Protein AF-0000000081529355 (afdb_homodimer)

Nearest PDB structures (foldseek):
  5zd4-assembly1_D  TM=7.631E-01  e=1.103E-07  Escherichia coli O157:H7
  7ake-assembly1_A  TM=4.232E-01  e=4.765E+00  Homo sapiens
  4dcz-assembly3_B  TM=3.984E-01  e=6.258E+00  Mycoplasmoides genitalium G37
  5zd4-assembly1_D  TM=7.591E-01  e=1.103E-07  Escherichia coli O157:H7
  7ake-assembly1_A  TM=4.239E-01  e=3.166E+00  Homo sapiens

Radius of gyration: 19.92 Å; Cα contacts (8 Å, |Δi|>4): 140; chains: 2; bounding box: 45×62×58 Å

Foldseek 3Di:
DVPPDDDDPVRVVVVVVVVVVVVVVVLVVVVCCCVPVVDPADSDHDPVSVVCVVCVVVQWDADPVGDIDHPPDVPPPPVPPD/DVPPDDDDPVRVVVVVVVVVVVVVVVLVVVVCCCVPVVDPADSDHDPVSVVCVVCVVVQWDADPVGDIDHDPPVPPPPVPPD

InterPro domains:
  IPR008540 BES1/BZR1 plant transcription factor, N-terminal [PF05687] (3-74)
  IPR033264 BZR family [PTHR31506] (2-73)

Sequence (164 aa):
MSGTRQPTWKERENNKRRERKRRAIAAKIYAGLRMYGNYKLPKHCDNNEVLKALCREAGWIVEEDGTTYRKVTADSPEFSLNMSGTRQPTWKERENNKRRERKRRAIAAKIYAGLRMYGNYKLPKHCDNNEVLKALCREAGWIVEEDGTTYRKVTADSPEFSLN

Solvent-accessible surface area (backbone atoms only — not comparable to full-atom values): 9676 Å² total; per-residue (Å²): 123,85,71,73,76,75,75,47,71,67,55,49,53,50,49,49,52,52,51,52,51,53,50,51,26,48,50,32,34,51,48,20,38,34,74,72,65,68,45,90,61,61,94,83,56,58,67,62,60,53,50,48,52,38,36,45,68,46,54,36,44,67,47,98,69,15,54,31,46,68,69,76,60,77,79,52,75,74,76,56,80,122,122,85,71,72,76,76,75,48,69,68,54,48,54,50,50,50,51,52,51,52,50,54,50,50,26,49,51,32,33,50,50,21,40,34,73,71,66,66,45,90,65,60,94,84,54,58,66,62,58,52,50,47,53,38,36,44,66,49,54,36,43,66,48,96,69,15,54,30,46,67,67,75,62,77,80,52,74,75,75,57,76,125

Structure (mmCIF, N/CA/C/O backbone):
data_AF-0000000081529355-model_v1
#
loop_
_entity.id
_entity.type
_entity.pdbx_description
1 polymer 'Protein BZR1 homolog'
#
loop_
_atom_site.group_PDB
_atom_site.id
_atom_site.type_symbol
_atom_site.label_atom_id
_atom_site.label_alt_id
_atom_site.label_comp_id
_atom_site.label_asym_id
_atom_site.label_entity_id
_atom_site.label_seq_id
_atom_site.pdbx_PDB_ins_code
_atom_site.Cartn_x
_atom_site.Cartn_y
_atom_site.Cartn_z
_atom_site.occupancy
_atom_site.B_iso_or_equiv
_atom_site.auth_seq_id
_atom_site.auth_comp_id
_atom_site.auth_asym_id
_atom_site.auth_atom_id
_atom_site.pdbx_PDB_model_num
ATOM 1 N N . MET A 1 1 ? -6.18 -12.445 -29.266 1 41.53 1 MET A N 1
ATOM 2 C CA . MET A 1 1 ? -5.598 -13.445 -28.375 1 41.53 1 MET A CA 1
ATOM 3 C C . MET A 1 1 ? -4.242 -12.984 -27.859 1 41.53 1 MET A C 1
ATOM 5 O O . MET A 1 1 ? -3.223 -13.156 -28.531 1 41.53 1 MET A O 1
ATOM 9 N N . SER A 1 2 ? -3.967 -11.719 -27.625 1 48.72 2 SER A N 1
ATOM 10 C CA . SER A 1 2 ? -2.578 -11.312 -27.422 1 48.72 2 SER A CA 1
ATOM 11 C C . SER A 1 2 ? -1.839 -12.297 -26.516 1 48.72 2 SER A C 1
ATOM 13 O O . SER A 1 2 ? -2.244 -12.531 -25.391 1 48.72 2 SER A O 1
ATOM 15 N N . GLY A 1 3 ? -1.522 -13.383 -27.047 1 51.56 3 GLY A N 1
ATOM 16 C CA . GLY A 1 3 ? -0.839 -14.562 -26.547 1 51.56 3 GLY A CA 1
ATOM 17 C C . GLY A 1 3 ? 0.221 -14.234 -25.516 1 51.56 3 GLY A C 1
ATOM 18 O O . GLY A 1 3 ? 1.312 -13.781 -25.859 1 51.56 3 GLY A O 1
ATOM 19 N N . THR A 1 4 ? -0.177 -13.82 -24.406 1 67.69 4 THR A N 1
ATOM 20 C CA . THR A 1 4 ? 0.776 -13.242 -23.469 1 67.69 4 THR A CA 1
ATOM 21 C C . THR A 1 4 ? 1.924 -14.203 -23.188 1 67.69 4 THR A C 1
ATOM 23 O O . THR A 1 4 ? 1.694 -15.375 -22.859 1 67.69 4 THR A O 1
ATOM 26 N N . ARG A 1 5 ? 3.104 -14.047 -23.875 1 87.06 5 ARG A N 1
ATOM 27 C CA . ARG A 1 5 ? 4.34 -14.781 -23.641 1 87.06 5 ARG A CA 1
ATOM 28 C C . ARG A 1 5 ? 4.5 -15.125 -22.172 1 87.06 5 ARG A C 1
ATOM 30 O O . ARG A 1 5 ? 4.188 -14.312 -21.297 1 87.06 5 ARG A O 1
ATOM 37 N N . GLN A 1 6 ? 4.68 -16.469 -22.062 1 90.56 6 GLN A N 1
ATOM 38 C CA . GLN A 1 6 ? 4.949 -16.906 -20.703 1 90.56 6 GLN A CA 1
ATOM 39 C C . GLN A 1 6 ? 6.316 -16.438 -20.219 1 90.56 6 GLN A C 1
ATOM 41 O O . GLN A 1 6 ? 7.281 -16.438 -21 1 90.56 6 GLN A O 1
ATOM 46 N N . PRO A 1 7 ? 6.375 -15.953 -19 1 89.5 7 PRO A N 1
ATOM 47 C CA . PRO A 1 7 ? 7.68 -15.547 -18.469 1 89.5 7 PRO A CA 1
ATOM 48 C C . PRO A 1 7 ? 8.688 -16.688 -18.422 1 89.5 7 PRO A C 1
ATOM 50 O O . PRO A 1 7 ? 8.297 -17.844 -18.25 1 89.5 7 PRO A O 1
ATOM 53 N N . THR A 1 8 ? 9.797 -16.391 -18.719 1 96 8 THR A N 1
ATOM 54 C CA . THR A 1 8 ? 10.875 -17.359 -18.531 1 96 8 THR A CA 1
ATOM 55 C C . THR A 1 8 ? 11.133 -17.609 -17.047 1 96 8 THR A C 1
ATOM 57 O O . THR A 1 8 ? 10.609 -16.891 -16.203 1 96 8 THR A O 1
ATOM 60 N N . TRP A 1 9 ? 11.844 -18.734 -16.844 1 95.62 9 TRP A N 1
ATOM 61 C CA . TRP A 1 9 ? 12.227 -19.047 -15.469 1 95.62 9 TRP A CA 1
ATOM 62 C C . TRP A 1 9 ? 12.961 -17.875 -14.828 1 95.62 9 TRP A C 1
ATOM 64 O O . TRP A 1 9 ? 12.672 -17.484 -13.695 1 95.62 9 TRP A O 1
ATOM 74 N N . LYS A 1 10 ? 13.906 -17.312 -15.617 1 97.5 10 LYS A N 1
ATOM 75 C CA . LYS A 1 10 ? 14.68 -16.172 -15.141 1 97.5 10 LYS A CA 1
ATOM 76 C C . LYS A 1 10 ? 13.766 -15 -14.781 1 97.5 10 LYS A C 1
ATOM 78 O O . LYS A 1 10 ? 13.961 -14.359 -13.75 1 97.5 10 LYS A O 1
ATOM 83 N N . GLU A 1 11 ? 12.828 -14.641 -15.57 1 96.31 11 GLU A N 1
ATOM 84 C CA . GLU A 1 11 ? 11.875 -13.57 -15.312 1 96.31 11 GLU A CA 1
ATOM 85 C C . GLU A 1 11 ? 11.055 -13.844 -14.055 1 96.31 11 GLU A C 1
ATOM 87 O O . GLU A 1 11 ? 10.781 -12.938 -13.273 1 96.31 11 GLU A O 1
ATOM 92 N N . ARG A 1 12 ? 10.781 -15.094 -13.859 1 96.81 12 ARG A N 1
ATOM 93 C CA . ARG A 1 12 ? 10.008 -15.469 -12.68 1 96.81 12 ARG A CA 1
ATOM 94 C C . ARG A 1 12 ? 10.812 -15.273 -11.398 1 96.81 12 ARG A C 1
ATOM 96 O O . ARG A 1 12 ? 10.281 -14.797 -10.398 1 96.81 12 ARG A O 1
ATOM 103 N N . GLU A 1 13 ? 11.961 -15.75 -11.492 1 96.81 13 GLU A N 1
ATOM 104 C CA . GLU A 1 13 ? 12.836 -15.578 -10.336 1 96.81 13 GLU A CA 1
ATOM 105 C C . GLU A 1 13 ? 13.062 -14.102 -10.031 1 96.81 13 GLU A C 1
ATOM 107 O O . GLU A 1 13 ? 13.078 -13.703 -8.867 1 96.81 13 GLU A O 1
ATOM 112 N N . ASN A 1 14 ? 13.305 -13.312 -11.031 1 97.38 14 ASN A N 1
ATOM 113 C CA . ASN A 1 14 ? 13.477 -11.875 -10.867 1 97.38 14 ASN A CA 1
ATOM 114 C C . ASN A 1 14 ? 12.227 -11.234 -10.25 1 97.38 14 ASN A C 1
ATOM 116 O O . ASN A 1 14 ? 12.336 -10.367 -9.383 1 97.38 14 ASN A O 1
ATOM 120 N N . ASN A 1 15 ? 11.148 -11.641 -10.766 1 95.31 15 ASN A N 1
ATOM 121 C CA . ASN A 1 15 ? 9.891 -11.141 -10.219 1 95.31 15 ASN A CA 1
ATOM 122 C C . ASN A 1 15 ? 9.758 -11.453 -8.727 1 95.31 15 ASN A C 1
ATOM 124 O O . ASN A 1 15 ? 9.328 -10.609 -7.945 1 95.31 15 ASN A O 1
ATOM 128 N N . LYS A 1 16 ? 10.156 -12.617 -8.367 1 97 16 LYS A N 1
ATOM 129 C CA . LYS A 1 16 ? 10.094 -13.016 -6.961 1 97 16 LYS A CA 1
ATOM 130 C C . LYS A 1 16 ? 11 -12.133 -6.102 1 97 16 LYS A C 1
ATOM 132 O O . LYS A 1 16 ? 10.602 -11.703 -5.016 1 97 16 LYS A O 1
ATOM 137 N N . ARG A 1 17 ? 12.125 -11.922 -6.598 1 97.44 17 ARG A N 1
ATOM 138 C CA . ARG A 1 17 ? 13.094 -11.109 -5.863 1 97.44 17 ARG A CA 1
ATOM 139 C C . ARG A 1 17 ? 12.586 -9.68 -5.691 1 97.44 17 ARG A C 1
ATOM 141 O O . ARG A 1 17 ? 12.703 -9.109 -4.605 1 97.44 17 ARG A O 1
ATOM 148 N N . ARG A 1 18 ? 12.07 -9.094 -6.727 1 96.06 18 ARG A N 1
ATOM 149 C CA . ARG A 1 18 ? 11.531 -7.738 -6.676 1 96.06 18 ARG A CA 1
ATOM 150 C C . ARG A 1 18 ? 10.391 -7.637 -5.668 1 96.06 18 ARG A C 1
ATOM 152 O O . ARG A 1 18 ? 10.344 -6.703 -4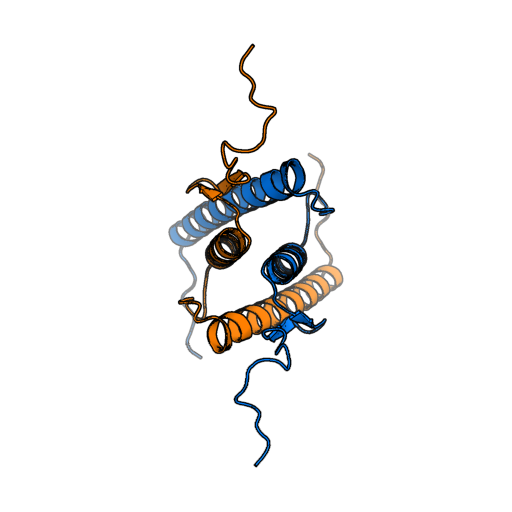.867 1 96.06 18 ARG A O 1
ATOM 159 N N . GLU A 1 19 ? 9.531 -8.633 -5.742 1 95 19 GLU A N 1
ATOM 160 C CA . GLU A 1 19 ? 8.383 -8.641 -4.844 1 9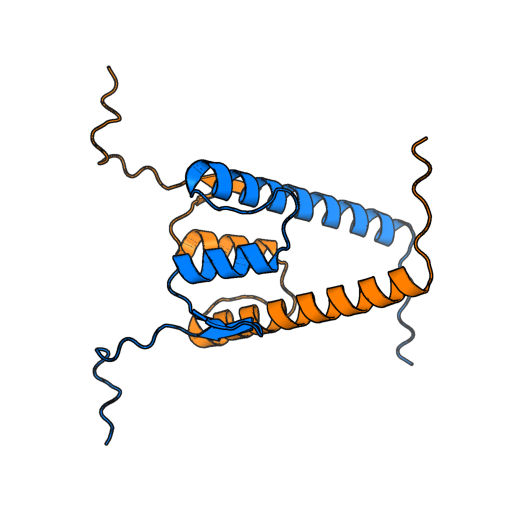5 19 GLU A CA 1
ATOM 161 C C . GLU A 1 19 ? 8.82 -8.766 -3.389 1 95 19 GLU A C 1
ATOM 163 O O . GLU A 1 19 ? 8.25 -8.117 -2.506 1 95 19 GLU A O 1
ATOM 168 N N . ARG A 1 20 ? 9.773 -9.656 -3.125 1 96.56 20 ARG A N 1
ATOM 169 C CA . ARG A 1 20 ? 10.297 -9.797 -1.768 1 96.56 20 ARG A CA 1
ATOM 170 C C . ARG A 1 20 ? 10.875 -8.477 -1.261 1 96.56 20 ARG A C 1
ATOM 172 O O . ARG A 1 20 ? 10.672 -8.109 -0.102 1 96.56 20 ARG A O 1
ATOM 179 N N . LYS A 1 21 ? 11.641 -7.797 -2.17 1 96.19 21 LYS A N 1
ATOM 180 C CA . LYS A 1 21 ? 12.203 -6.5 -1.801 1 96.19 21 LYS A CA 1
ATOM 181 C C . LYS A 1 21 ? 11.094 -5.492 -1.5 1 96.19 21 LYS A C 1
ATOM 183 O O . LYS A 1 21 ? 11.172 -4.758 -0.514 1 96.19 21 LYS A O 1
ATOM 188 N N . ARG A 1 22 ? 10.117 -5.414 -2.305 1 95.69 22 ARG A N 1
ATOM 189 C CA . ARG A 1 22 ? 9 -4.492 -2.104 1 95.69 22 ARG A CA 1
ATOM 190 C C . ARG A 1 22 ? 8.312 -4.742 -0.768 1 95.69 22 ARG A C 1
ATOM 192 O O . ARG A 1 22 ? 8 -3.803 -0.035 1 95.69 22 ARG A O 1
ATOM 199 N N . ARG A 1 23 ? 8.125 -6.039 -0.476 1 94.62 23 ARG A N 1
ATOM 200 C CA . ARG A 1 23 ? 7.473 -6.402 0.776 1 94.62 23 ARG A CA 1
ATOM 201 C C . ARG A 1 23 ? 8.32 -6 1.976 1 94.62 23 ARG A C 1
ATOM 203 O O . ARG A 1 23 ? 7.793 -5.586 3.01 1 94.62 23 ARG A O 1
ATOM 210 N N . ALA A 1 24 ? 9.578 -6.168 1.84 1 95.06 24 ALA A N 1
ATOM 211 C CA . ALA A 1 24 ? 10.477 -5.797 2.928 1 95.06 24 ALA A CA 1
ATOM 212 C C . ALA A 1 24 ? 10.406 -4.297 3.213 1 95.06 24 ALA A C 1
ATOM 214 O O . ALA A 1 24 ? 10.398 -3.879 4.371 1 95.06 24 ALA A O 1
ATOM 215 N N . ILE A 1 25 ? 10.391 -3.508 2.215 1 95.62 25 ILE A N 1
ATOM 216 C CA . ILE A 1 25 ? 10.289 -2.059 2.357 1 95.62 25 ILE A CA 1
ATOM 217 C C . ILE A 1 25 ? 8.961 -1.698 3.02 1 95.62 25 ILE A C 1
ATOM 219 O O . ILE A 1 25 ? 8.93 -0.911 3.969 1 95.62 25 ILE A O 1
ATOM 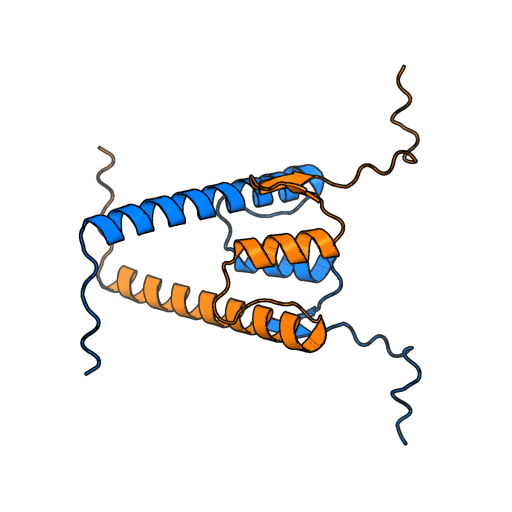223 N N . ALA A 1 26 ? 7.906 -2.256 2.578 1 94.62 26 ALA A N 1
ATOM 224 C CA . ALA A 1 26 ? 6.594 -2 3.164 1 94.62 26 ALA A CA 1
ATOM 225 C C . ALA A 1 26 ? 6.57 -2.377 4.645 1 94.62 26 ALA A C 1
ATOM 227 O O . ALA A 1 26 ? 6.016 -1.644 5.469 1 94.62 26 ALA A O 1
ATOM 228 N N . ALA A 1 27 ? 7.125 -3.5 4.898 1 94 27 ALA A N 1
ATOM 229 C CA . ALA A 1 27 ? 7.141 -3.967 6.281 1 94 27 ALA A CA 1
ATOM 230 C C . ALA A 1 27 ? 7.848 -2.967 7.191 1 94 27 ALA A C 1
ATOM 232 O O . ALA A 1 27 ? 7.41 -2.719 8.312 1 94 27 ALA A O 1
ATOM 233 N N . LYS A 1 28 ? 8.883 -2.432 6.754 1 94.19 28 LYS A N 1
ATOM 234 C CA . LYS A 1 28 ? 9.617 -1.45 7.543 1 94.19 28 LYS A CA 1
ATOM 235 C C . LYS A 1 28 ? 8.82 -0.157 7.699 1 94.19 28 LYS A C 1
ATOM 237 O O . LYS A 1 28 ? 8.836 0.462 8.766 1 9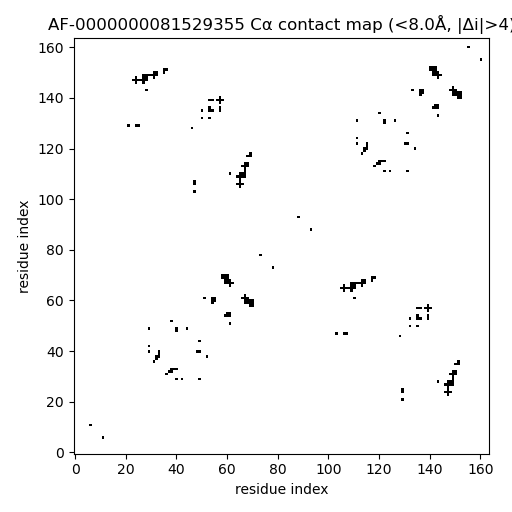4.19 28 LYS A O 1
ATOM 242 N N . ILE A 1 29 ? 8.195 0.277 6.648 1 94.94 29 ILE A N 1
ATOM 243 C CA . ILE A 1 29 ? 7.324 1.44 6.746 1 94.94 29 ILE A CA 1
ATOM 244 C C . ILE A 1 29 ? 6.254 1.196 7.809 1 94.94 29 ILE A C 1
ATOM 246 O O . ILE A 1 29 ? 6.047 2.027 8.695 1 94.94 29 ILE A O 1
ATOM 250 N N . TYR A 1 30 ? 5.668 0.037 7.766 1 93.75 30 TYR A N 1
ATOM 251 C CA . TYR A 1 30 ? 4.602 -0.297 8.703 1 93.75 30 TYR A CA 1
ATOM 252 C C . TYR A 1 30 ? 5.121 -0.321 10.133 1 93.75 30 TYR A C 1
ATOM 254 O O . TYR A 1 30 ? 4.453 0.154 11.055 1 93.75 30 TYR A O 1
ATOM 262 N N . ALA A 1 31 ? 6.238 -0.87 10.25 1 92.44 31 ALA A N 1
ATOM 263 C CA . ALA A 1 31 ? 6.84 -0.952 11.578 1 92.44 31 ALA A CA 1
ATOM 264 C C . ALA A 1 31 ? 7.102 0.439 12.148 1 92.44 31 ALA A C 1
ATOM 266 O O . ALA A 1 31 ? 6.828 0.695 13.328 1 92.44 31 ALA A O 1
ATOM 267 N N . GLY A 1 32 ? 7.625 1.33 11.352 1 92.88 32 GLY A N 1
ATOM 268 C CA . GLY A 1 32 ? 7.863 2.695 11.789 1 92.88 32 GLY A CA 1
ATOM 269 C C . GLY A 1 32 ? 6.59 3.432 12.164 1 92.88 32 GLY A C 1
ATOM 270 O O . GLY A 1 32 ? 6.547 4.133 13.18 1 92.88 32 GLY A O 1
ATOM 271 N N . LEU A 1 33 ? 5.59 3.266 11.328 1 92.75 33 LEU A N 1
ATOM 272 C CA . LEU A 1 33 ? 4.305 3.9 11.594 1 92.75 33 LEU A CA 1
ATOM 273 C C . LEU A 1 33 ? 3.715 3.404 12.906 1 92.75 33 LEU A C 1
ATOM 275 O O . LEU A 1 33 ? 3.148 4.188 13.672 1 92.75 33 LEU A O 1
ATOM 279 N N . ARG A 1 34 ? 3.832 2.137 13.117 1 91.06 34 ARG A N 1
ATOM 280 C CA . ARG A 1 34 ? 3.328 1.561 14.359 1 91.06 34 ARG A CA 1
ATOM 281 C C . ARG A 1 34 ? 4.121 2.07 15.555 1 91.06 34 ARG A C 1
ATOM 283 O O . ARG A 1 34 ? 3.539 2.43 16.578 1 91.06 34 ARG A O 1
ATOM 290 N N . MET A 1 35 ? 5.344 2.064 15.453 1 89.69 35 MET A N 1
ATOM 291 C CA . MET A 1 35 ? 6.238 2.367 16.562 1 89.69 35 MET A CA 1
ATOM 292 C C . MET A 1 35 ? 6.168 3.844 16.938 1 89.69 35 MET A C 1
ATOM 294 O O . MET A 1 35 ? 6.125 4.191 18.125 1 89.69 35 MET A O 1
ATOM 298 N N . TYR A 1 36 ? 6.078 4.707 15.938 1 89.25 36 TYR A N 1
ATOM 299 C CA . TYR A 1 36 ? 6.25 6.129 16.203 1 89.25 36 TYR A CA 1
ATOM 300 C C . TYR A 1 36 ? 4.941 6.883 16 1 89.25 36 TYR A C 1
ATOM 302 O O . TYR A 1 36 ? 4.812 8.039 16.422 1 89.25 36 TYR A O 1
ATOM 310 N N . GLY A 1 37 ? 3.898 6.324 15.344 1 84.31 37 GLY A N 1
ATOM 311 C CA . GLY A 1 37 ? 2.682 7.047 15.016 1 84.31 37 GLY A CA 1
ATOM 312 C C . GLY A 1 37 ? 1.449 6.484 15.695 1 84.31 37 GLY A C 1
ATOM 313 O O . GLY A 1 37 ? 0.342 6.992 15.508 1 84.31 37 GLY A O 1
ATOM 314 N N . ASN A 1 38 ? 1.648 5.352 16.422 1 81.06 38 ASN A N 1
ATOM 315 C CA . ASN A 1 38 ? 0.542 4.699 17.109 1 81.06 38 ASN A CA 1
ATOM 316 C C . ASN A 1 38 ? -0.49 4.156 16.125 1 81.06 38 ASN A C 1
ATOM 318 O O . ASN A 1 38 ? -1.695 4.293 16.344 1 81.06 38 ASN A O 1
ATOM 322 N N . TYR A 1 39 ? 0.0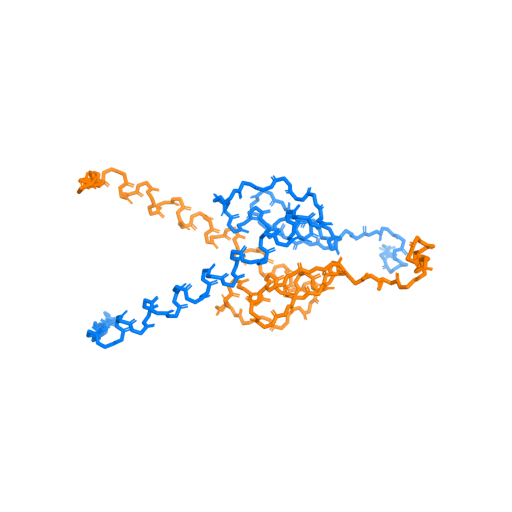11 3.795 15.023 1 84.5 39 TYR A N 1
ATOM 323 C CA . TYR A 1 39 ? -0.867 3.107 14.086 1 84.5 39 TYR A CA 1
ATOM 324 C C . TYR A 1 39 ? -1.322 1.766 14.641 1 84.5 39 TYR A C 1
ATOM 326 O O . TYR A 1 39 ? -0.496 0.92 14.992 1 84.5 39 TYR A O 1
ATOM 334 N N . LYS A 1 40 ? -2.598 1.631 14.805 1 84.5 40 LYS A N 1
ATOM 335 C CA . LYS A 1 40 ? -3.141 0.357 15.266 1 84.5 40 LYS A CA 1
ATOM 336 C C . LYS A 1 40 ? -3.326 -0.616 14.102 1 84.5 40 LYS A C 1
ATOM 338 O O . LYS A 1 40 ? -4.457 -0.952 13.742 1 84.5 40 LYS A O 1
ATOM 343 N N . LEU A 1 41 ? -2.27 -0.951 13.477 1 83.44 41 LEU A N 1
ATOM 344 C CA . LEU A 1 41 ? -2.264 -1.851 12.328 1 83.44 41 LEU A CA 1
ATOM 345 C C . LEU A 1 41 ? -1.672 -3.205 12.703 1 83.44 41 LEU A C 1
ATOM 347 O O . LEU A 1 41 ? -0.64 -3.271 13.375 1 83.44 41 LEU A O 1
ATOM 351 N N . PRO A 1 42 ? -2.449 -4.141 12.336 1 79.5 42 PRO A N 1
ATOM 352 C CA . PRO A 1 42 ? -1.841 -5.445 12.602 1 79.5 42 PRO A CA 1
ATOM 353 C C . PRO A 1 42 ? -0.564 -5.68 11.797 1 79.5 42 PRO A C 1
ATOM 355 O O . PRO A 1 42 ? -0.313 -4.977 10.82 1 79.5 42 PRO A O 1
ATOM 358 N N . LYS A 1 43 ? 0.274 -6.664 12.219 1 77.06 43 LYS A N 1
ATOM 359 C CA . LYS A 1 43 ? 1.536 -6.984 11.562 1 77.06 43 LYS A CA 1
ATOM 360 C C . LYS A 1 43 ? 1.311 -7.367 10.102 1 77.06 43 LYS A C 1
ATOM 362 O O . LYS A 1 43 ? 2.09 -6.98 9.227 1 77.06 43 LYS A O 1
ATOM 367 N N . HIS A 1 44 ? 0.241 -8.078 10.008 1 78.56 44 HIS A N 1
ATOM 368 C CA . HIS A 1 44 ? -0.101 -8.477 8.648 1 78.56 44 HIS A CA 1
ATOM 369 C C . HIS A 1 44 ? -1.314 -7.703 8.141 1 78.56 44 HIS A C 1
ATOM 371 O O . HIS A 1 44 ? -2.391 -8.281 7.965 1 78.56 44 HIS A O 1
ATOM 377 N N . CYS A 1 45 ? -1.083 -6.551 7.945 1 79.94 45 CYS A N 1
ATOM 378 C CA . CYS A 1 45 ? -2.199 -5.695 7.551 1 79.94 45 CYS A CA 1
ATOM 379 C C . CYS A 1 45 ? -2.307 -5.602 6.035 1 79.94 45 CYS A C 1
ATOM 381 O O . CYS A 1 45 ? -1.334 -5.855 5.32 1 79.94 45 CYS A O 1
ATOM 383 N N . ASP A 1 46 ? -3.555 -5.344 5.637 1 86.06 46 ASP A N 1
ATOM 384 C CA . ASP A 1 46 ? -3.822 -5.008 4.242 1 86.06 46 ASP A CA 1
ATOM 385 C C . ASP A 1 46 ? -3.281 -3.621 3.896 1 86.06 46 ASP A C 1
ATOM 387 O O . ASP A 1 46 ? -3.422 -2.682 4.68 1 86.06 46 ASP A O 1
ATOM 391 N N . ASN A 1 47 ? -2.584 -3.592 2.828 1 90.5 47 ASN A N 1
ATOM 392 C CA . ASN A 1 47 ? -2.006 -2.332 2.369 1 90.5 47 ASN A CA 1
ATOM 393 C C . ASN A 1 47 ? -3.037 -1.206 2.381 1 90.5 47 ASN A C 1
ATOM 395 O O . ASN A 1 47 ? -2.707 -0.061 2.693 1 90.5 47 ASN A O 1
ATOM 399 N N . ASN A 1 48 ? -4.262 -1.554 1.999 1 92.44 48 ASN A N 1
ATOM 400 C CA . ASN A 1 48 ? -5.301 -0.535 1.907 1 92.44 48 ASN A CA 1
ATOM 401 C C . ASN A 1 48 ? -5.594 0.092 3.268 1 92.44 48 ASN A C 1
ATOM 403 O O . ASN A 1 48 ? -5.941 1.271 3.352 1 92.44 48 ASN A O 1
ATOM 407 N N . GLU A 1 49 ? -5.512 -0.698 4.273 1 92.06 49 GLU A N 1
ATOM 408 C CA . GLU A 1 49 ? -5.707 -0.157 5.617 1 92.06 49 GLU A CA 1
ATOM 409 C C . GLU A 1 49 ? -4.648 0.893 5.949 1 92.06 49 GLU A C 1
ATOM 411 O O . GLU A 1 49 ? -4.961 1.929 6.539 1 92.06 49 GLU A O 1
ATOM 416 N N . VAL A 1 50 ? -3.486 0.694 5.594 1 93.19 50 VAL A N 1
ATOM 417 C CA . VAL A 1 50 ? -2.387 1.619 5.84 1 93.19 50 VAL A CA 1
ATOM 418 C C . VAL A 1 50 ? -2.551 2.863 4.969 1 93.19 50 VAL A C 1
ATOM 420 O O . VAL A 1 50 ? -2.383 3.988 5.445 1 93.19 50 VAL A O 1
ATOM 423 N N . LEU A 1 51 ? -2.904 2.607 3.754 1 94.19 51 LEU A N 1
ATOM 424 C CA . LEU A 1 51 ? -3.148 3.719 2.84 1 94.19 51 LEU A CA 1
ATOM 425 C C . LEU A 1 51 ? -4.246 4.633 3.379 1 94.19 51 LEU A C 1
ATOM 427 O O . LEU A 1 51 ? -4.094 5.855 3.379 1 94.19 51 LEU A O 1
ATOM 431 N N . LYS A 1 52 ? -5.277 4.047 3.83 1 93.81 52 LYS A N 1
ATOM 432 C CA . LYS A 1 52 ? -6.391 4.82 4.371 1 93.81 52 LYS A CA 1
ATOM 433 C C . LYS A 1 52 ? -5.965 5.609 5.605 1 93.81 52 LYS A C 1
ATOM 435 O O . LYS A 1 52 ? -6.32 6.781 5.75 1 93.81 52 LYS A O 1
ATOM 440 N N . ALA A 1 53 ? -5.25 5.023 6.457 1 93.31 53 ALA A N 1
ATOM 441 C CA . ALA A 1 53 ? -4.789 5.688 7.672 1 93.31 53 ALA A CA 1
ATOM 442 C C . ALA A 1 53 ? -3.859 6.852 7.344 1 93.31 53 ALA A C 1
ATOM 444 O O . ALA A 1 53 ? -3.982 7.934 7.922 1 93.31 53 ALA A O 1
ATOM 445 N N . LEU A 1 54 ? -2.975 6.602 6.461 1 93.69 54 LEU A N 1
ATOM 446 C CA . LEU A 1 54 ? -2.035 7.645 6.062 1 93.69 54 LEU A CA 1
ATOM 447 C C . LEU A 1 54 ? -2.76 8.789 5.355 1 93.69 54 LEU A C 1
ATOM 449 O O . LEU A 1 54 ? -2.434 9.961 5.566 1 93.69 54 LEU A O 1
ATOM 453 N N . CYS A 1 55 ? -3.682 8.414 4.469 1 94.19 55 CYS A N 1
ATOM 454 C CA . CYS A 1 55 ? -4.488 9.438 3.818 1 94.19 55 CYS A CA 1
ATOM 455 C C . CYS A 1 55 ? -5.184 10.32 4.848 1 94.19 55 CYS A C 1
ATOM 457 O O . CYS A 1 55 ? -5.133 11.547 4.75 1 94.19 55 CYS A O 1
ATOM 459 N N . ARG A 1 56 ? -5.77 9.766 5.797 1 92.62 56 ARG A N 1
ATOM 460 C CA . ARG A 1 56 ? -6.469 10.523 6.832 1 92.62 56 ARG A CA 1
ATOM 461 C C . ARG A 1 56 ? -5.516 11.461 7.562 1 92.62 56 ARG A C 1
ATOM 463 O O . ARG A 1 56 ? -5.836 12.625 7.789 1 92.62 56 ARG A O 1
ATOM 470 N N . GLU A 1 57 ? -4.426 10.922 7.895 1 91.94 57 GLU A N 1
ATOM 471 C CA . GLU A 1 57 ? -3.443 11.742 8.594 1 91.94 57 GLU A CA 1
ATOM 472 C C . GLU A 1 57 ? -2.979 12.906 7.723 1 91.94 57 GLU A C 1
ATOM 474 O O . GLU A 1 57 ? -2.676 13.992 8.227 1 91.94 57 GLU A O 1
ATOM 479 N N . ALA A 1 58 ? -2.926 12.656 6.488 1 92.69 58 ALA A N 1
ATOM 480 C CA . ALA A 1 58 ? -2.447 13.68 5.562 1 92.69 58 ALA A CA 1
ATOM 481 C C . ALA A 1 58 ? -3.566 14.656 5.191 1 92.69 58 ALA A C 1
ATOM 483 O O . ALA A 1 58 ? -3.361 15.57 4.398 1 92.69 58 ALA A O 1
ATOM 484 N N . GLY A 1 59 ? -4.77 14.422 5.672 1 92.19 59 GLY A N 1
ATOM 485 C CA . GLY A 1 59 ? -5.859 15.367 5.473 1 92.19 59 GLY A CA 1
ATOM 486 C C . GLY A 1 59 ? -6.781 14.984 4.332 1 92.19 59 GLY A C 1
ATOM 487 O O . GLY A 1 59 ? -7.547 15.812 3.84 1 92.19 59 GLY A O 1
ATOM 488 N N . TRP A 1 60 ? -6.68 13.727 3.898 1 95 60 TRP A N 1
ATOM 489 C CA . TRP A 1 60 ? -7.562 13.211 2.861 1 95 60 TRP A CA 1
ATOM 490 C C . TRP A 1 60 ? -8.773 12.516 3.473 1 95 60 TRP A C 1
ATOM 492 O O . TRP A 1 60 ? -8.727 12.055 4.617 1 95 60 TRP A O 1
ATOM 502 N N . ILE A 1 61 ? -9.883 12.484 2.691 1 95.12 61 ILE A N 1
ATOM 503 C CA . ILE A 1 61 ? -11.016 11.625 3.006 1 95.12 61 ILE A CA 1
ATOM 504 C C . ILE A 1 61 ? -11.016 10.414 2.078 1 95.12 61 ILE A C 1
ATOM 506 O O . ILE A 1 61 ? -10.883 10.555 0.86 1 95.12 61 ILE A O 1
ATOM 510 N N . VAL A 1 62 ? -11.039 9.281 2.662 1 96.06 62 VAL A N 1
ATOM 511 C CA . VAL A 1 62 ? -11.141 8.047 1.887 1 96.06 62 VAL A CA 1
ATOM 512 C C . VAL A 1 62 ? -12.422 7.309 2.254 1 96.06 62 VAL A C 1
ATOM 514 O O . VAL A 1 62 ? -12.594 6.875 3.396 1 96.06 62 VAL A O 1
ATOM 517 N N . GLU A 1 63 ? -13.266 7.191 1.258 1 96.38 63 GLU A N 1
ATOM 518 C CA . GLU A 1 63 ? -14.5 6.449 1.469 1 96.38 63 GLU A CA 1
ATOM 519 C C . GLU A 1 63 ? -14.25 4.945 1.504 1 96.38 63 GLU A C 1
ATOM 521 O O . GLU A 1 63 ? -13.156 4.488 1.158 1 96.38 63 GLU A O 1
ATOM 526 N N . GLU A 1 64 ? -15.281 4.129 1.834 1 94.56 64 GLU A N 1
ATOM 527 C CA . GLU A 1 64 ? -15.141 2.68 1.962 1 94.56 64 GLU A CA 1
ATOM 528 C C . GLU A 1 64 ? -14.766 2.041 0.628 1 94.56 64 GLU A C 1
ATOM 530 O O . GLU A 1 64 ? -14.031 1.05 0.593 1 94.56 64 GLU A O 1
ATOM 535 N N . ASP A 1 65 ? -15.172 2.713 -0.428 1 95.44 65 ASP A N 1
ATOM 536 C CA . ASP A 1 65 ? -14.938 2.115 -1.739 1 95.44 65 ASP A CA 1
ATOM 537 C C . ASP A 1 65 ? -13.617 2.6 -2.332 1 95.44 65 ASP A C 1
ATOM 539 O O . ASP A 1 65 ? -13.258 2.229 -3.453 1 95.44 65 ASP A O 1
ATOM 543 N N . GLY A 1 66 ? -12.938 3.465 -1.582 1 96.56 66 GLY A N 1
ATOM 544 C CA . GLY A 1 66 ? -11.641 3.92 -2.043 1 96.56 66 GLY A CA 1
ATOM 545 C C . GLY A 1 66 ? -11.672 5.316 -2.639 1 96.56 66 GLY A C 1
ATOM 546 O O . GLY A 1 66 ? -10.625 5.906 -2.908 1 96.56 66 GLY A O 1
ATOM 547 N N . THR A 1 67 ? -12.922 5.844 -2.951 1 96.5 67 THR A N 1
ATOM 548 C CA . THR A 1 67 ? -13.008 7.215 -3.441 1 96.5 67 THR A CA 1
ATOM 549 C C . THR A 1 67 ? -12.266 8.172 -2.506 1 96.5 67 THR A C 1
ATOM 551 O O . THR A 1 67 ? -12.484 8.148 -1.293 1 96.5 67 THR A O 1
ATOM 554 N N . THR A 1 68 ? -11.391 8.914 -3.021 1 95.62 68 THR A N 1
ATOM 555 C CA . THR A 1 68 ? -10.484 9.742 -2.232 1 95.62 68 THR A CA 1
ATOM 556 C C . THR A 1 68 ? -10.516 11.188 -2.709 1 95.62 68 THR A C 1
ATOM 558 O O . THR A 1 68 ? -10.43 11.453 -3.91 1 95.62 68 THR A O 1
ATOM 561 N N . TYR A 1 69 ? -10.805 12.133 -1.777 1 94.19 69 TYR A N 1
ATOM 562 C CA . TYR A 1 69 ? -10.828 13.555 -2.1 1 94.19 69 TYR A CA 1
ATOM 563 C C . TYR A 1 69 ? -10.422 14.391 -0.895 1 94.19 69 TYR A C 1
ATOM 565 O O . TYR A 1 69 ? -10.258 13.867 0.21 1 94.19 69 TYR A O 1
ATOM 573 N N . ARG A 1 70 ? -10.055 15.734 -1.16 1 89.75 70 ARG A N 1
ATOM 574 C CA . ARG A 1 70 ? -9.648 16.641 -0.085 1 89.75 70 ARG A CA 1
ATOM 575 C C . ARG A 1 70 ? -10.867 17.172 0.662 1 89.75 70 ARG A C 1
ATOM 577 O O . ARG A 1 70 ? -11.914 17.422 0.061 1 89.75 70 ARG A O 1
ATOM 584 N N . LYS A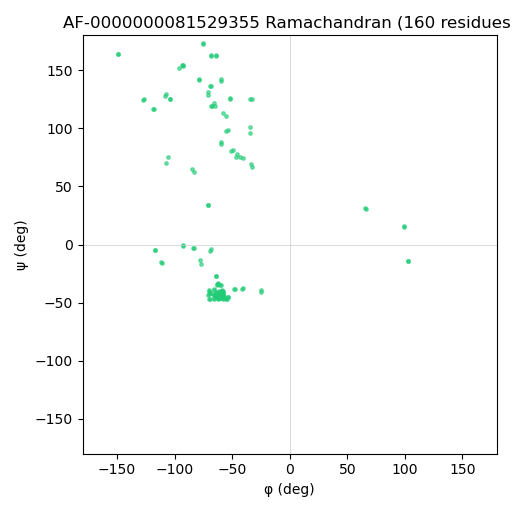 1 71 ? -10.734 17.297 1.937 1 73 71 LYS A N 1
ATOM 585 C CA . LYS A 1 71 ? -11.797 17.938 2.705 1 73 71 LYS A CA 1
ATOM 586 C C . LYS A 1 71 ? -12.039 19.375 2.227 1 73 71 LYS A C 1
ATOM 588 O O . LYS A 1 71 ? -11.109 20.172 2.162 1 73 71 LYS A O 1
ATOM 593 N N . VAL A 1 72 ? -12.82 19.703 1.254 1 61.94 72 VAL A N 1
ATOM 594 C CA . VAL A 1 72 ? -13.164 21.078 0.882 1 61.94 72 VAL A CA 1
ATOM 595 C C . VAL A 1 72 ? -13.508 21.875 2.133 1 61.94 72 VAL A C 1
ATOM 597 O O . VAL A 1 72 ? -14.391 21.484 2.902 1 61.94 72 VAL A O 1
ATOM 600 N N . THR A 1 73 ? -12.648 22.297 2.859 1 54.03 73 THR A N 1
ATOM 601 C CA . THR A 1 73 ? -13.07 23.266 3.857 1 54.03 73 THR A CA 1
ATOM 602 C C . THR A 1 73 ? -13.727 24.469 3.189 1 54.03 73 THR A C 1
ATOM 604 O O . THR A 1 73 ? -13.312 24.891 2.105 1 54.03 73 THR A O 1
ATOM 607 N N . ALA A 1 74 ? -15.078 24.734 3.363 1 50.31 74 ALA A N 1
ATOM 608 C CA . ALA A 1 74 ? -15.836 25.938 2.988 1 50.31 74 ALA A CA 1
ATOM 609 C C . ALA A 1 74 ? -14.93 27.156 2.91 1 50.31 74 ALA A C 1
ATOM 611 O O . ALA A 1 74 ? -15.281 28.156 2.281 1 50.31 74 ALA A O 1
ATOM 612 N N . ASP A 1 75 ? -14.047 27.312 3.768 1 46.34 75 ASP A N 1
ATOM 613 C CA . ASP A 1 75 ? -13.5 28.672 3.74 1 46.34 75 ASP A CA 1
ATOM 614 C C . ASP A 1 75 ? -12.711 28.906 2.459 1 46.34 75 ASP A C 1
ATOM 616 O O . ASP A 1 75 ? -11.945 29.875 2.371 1 46.34 75 ASP A O 1
ATOM 620 N N . SER A 1 76 ? -12.57 27.938 1.665 1 46.09 76 SER A N 1
ATOM 621 C CA . SER A 1 76 ? -11.922 28.5 0.482 1 46.09 76 SER A CA 1
ATOM 622 C C . SER A 1 76 ? -12.859 29.438 -0.273 1 46.09 76 SER A C 1
ATOM 624 O O . SER A 1 76 ? -14.039 29.125 -0.457 1 46.09 76 SER A O 1
ATOM 626 N N . PRO A 1 77 ? -12.539 30.766 -0.449 1 44.47 77 PRO A N 1
ATOM 627 C CA . PRO A 1 77 ? -13.383 31.812 -1.036 1 44.47 77 PRO A CA 1
ATOM 628 C C . PRO A 1 77 ? -14.148 31.328 -2.268 1 44.47 77 PRO A C 1
ATOM 630 O O . PRO A 1 77 ? -15.188 31.875 -2.615 1 44.47 77 PRO A O 1
ATOM 633 N N . GLU A 1 78 ? -13.547 30.5 -3.115 1 41.5 78 GLU A N 1
ATOM 634 C CA . GLU A 1 78 ? -14.086 30.594 -4.469 1 41.5 78 GLU A CA 1
ATOM 635 C C . GLU A 1 78 ? -15.422 29.859 -4.582 1 41.5 78 GLU A C 1
ATOM 637 O O . GLU A 1 78 ? -15.977 29.75 -5.676 1 41.5 78 GLU A O 1
ATOM 642 N N . PHE A 1 79 ? -15.812 28.984 -3.67 1 38.97 79 PHE A N 1
ATOM 643 C CA . PHE A 1 79 ? -17.125 28.484 -4.051 1 38.97 79 PHE A CA 1
ATOM 644 C C . PHE A 1 79 ? -18.188 29.547 -3.871 1 38.97 79 PHE A C 1
ATOM 646 O O . PHE A 1 79 ? -18.781 29.688 -2.791 1 38.97 79 PHE A O 1
ATOM 653 N N . SER A 1 80 ? -17.828 30.781 -4.09 1 35.91 80 SER A N 1
ATOM 654 C CA . SER A 1 80 ? -18.938 31.703 -4.316 1 35.91 80 SER A CA 1
ATOM 655 C C . SER A 1 80 ? -19.906 31.141 -5.344 1 35.91 80 SER A C 1
ATOM 657 O O . SER A 1 80 ? -19.531 30.875 -6.488 1 35.91 80 SER A O 1
ATOM 659 N N . LEU A 1 81 ? -20.812 30.25 -4.934 1 32.78 81 LEU A N 1
ATOM 660 C CA . LEU A 1 81 ? -22 30.109 -5.773 1 32.78 81 LEU A CA 1
ATOM 661 C C . LEU A 1 81 ? -22.391 31.453 -6.375 1 32.78 81 LEU A C 1
ATOM 663 O O . LEU A 1 81 ? -22.594 32.438 -5.652 1 32.78 81 LEU A O 1
ATOM 667 N N . ASN A 1 82 ? -21.922 31.656 -7.605 1 28.23 82 ASN A N 1
ATOM 668 C CA . ASN A 1 82 ? -22.75 32.594 -8.336 1 28.23 82 ASN A CA 1
ATOM 669 C C . ASN A 1 82 ? -24.203 32.125 -8.414 1 28.23 82 ASN A C 1
ATOM 671 O O . ASN A 1 82 ? -24.469 30.953 -8.609 1 28.23 82 ASN A O 1
ATOM 675 N N . MET B 1 1 ? 8.109 -29.812 8.812 1 41.44 1 MET B N 1
ATOM 676 C CA . MET B 1 1 ? 7.539 -29.766 7.473 1 41.44 1 MET B CA 1
ATOM 677 C C . MET B 1 1 ? 6.137 -29.156 7.5 1 41.44 1 MET B C 1
ATOM 679 O O . MET B 1 1 ? 5.168 -29.859 7.797 1 41.44 1 MET B O 1
ATOM 683 N N . SER B 1 2 ? 5.797 -28.203 8.32 1 48.31 2 SER B N 1
ATOM 684 C CA . SER B 1 2 ? 4.391 -27.859 8.5 1 48.31 2 SER B CA 1
ATOM 685 C C . SER B 1 2 ? 3.646 -27.875 7.164 1 48.31 2 SER B C 1
ATOM 687 O O . SER B 1 2 ? 4.016 -27.141 6.238 1 48.31 2 SER B O 1
ATOM 689 N N . GLY B 1 3 ? 3.393 -29 6.691 1 51.62 3 GLY B N 1
ATOM 690 C CA . GLY B 1 3 ? 2.719 -29.422 5.473 1 51.62 3 GLY B CA 1
ATOM 691 C C . GLY B 1 3 ? 1.618 -28.484 5.035 1 51.62 3 GLY B C 1
ATOM 692 O O . GLY B 1 3 ? 0.509 -28.516 5.57 1 51.62 3 GLY B O 1
ATOM 693 N N . THR B 1 4 ? 1.966 -27.344 4.66 1 67.5 4 THR B N 1
ATOM 694 C CA . THR B 1 4 ? 0.958 -26.297 4.473 1 67.5 4 THR B CA 1
ATOM 695 C C . THR B 1 4 ? -0.142 -26.781 3.529 1 67.5 4 THR B C 1
ATOM 697 O O . THR B 1 4 ? 0.141 -27.266 2.434 1 67.5 4 THR B O 1
ATOM 700 N N . ARG B 1 5 ? -1.316 -27.266 4.07 1 87.06 5 ARG B N 1
ATOM 701 C CA . ARG B 1 5 ? -2.52 -27.641 3.33 1 87.06 5 ARG B CA 1
ATOM 702 C C . ARG B 1 5 ? -2.715 -26.734 2.117 1 87.06 5 ARG B C 1
ATOM 704 O O . ARG B 1 5 ? -2.475 -25.531 2.189 1 87.06 5 ARG B O 1
ATOM 711 N N . GLN B 1 6 ? -2.818 -27.516 1.02 1 90.62 6 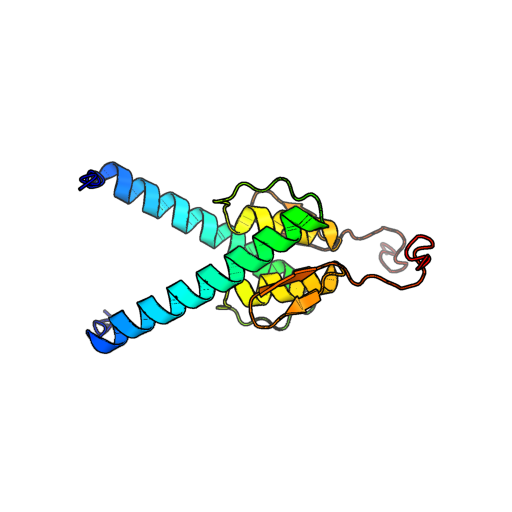GLN B N 1
ATOM 712 C CA . GLN B 1 6 ? -3.113 -26.766 -0.2 1 90.62 6 GLN B CA 1
ATOM 713 C C . GLN B 1 6 ? -4.523 -26.188 -0.16 1 90.62 6 GLN B C 1
ATOM 715 O O . GLN B 1 6 ? -5.457 -26.844 0.319 1 90.62 6 GLN B O 1
ATOM 720 N N . PRO B 1 7 ? -4.672 -24.922 -0.576 1 89.56 7 PRO B N 1
ATOM 721 C CA . PRO B 1 7 ? -6.02 -24.344 -0.62 1 89.56 7 PRO B CA 1
ATOM 722 C C . PRO B 1 7 ? -6.961 -25.109 -1.547 1 89.56 7 PRO B C 1
ATOM 724 O O . PRO B 1 7 ? -6.516 -25.703 -2.533 1 89.56 7 PRO B O 1
ATOM 727 N N . THR B 1 8 ? -8.07 -25.203 -1.16 1 95.94 8 THR B N 1
ATOM 728 C CA . THR B 1 8 ? -9.109 -25.75 -2.031 1 95.94 8 THR B CA 1
ATOM 729 C C . THR B 1 8 ? -9.406 -24.797 -3.184 1 95.94 8 THR B C 1
ATOM 731 O O . THR B 1 8 ? -8.961 -23.641 -3.174 1 95.94 8 THR B O 1
ATOM 734 N N . TRP B 1 9 ? -10.055 -25.391 -4.188 1 95.56 9 TRP B N 1
ATOM 735 C CA . TRP B 1 9 ? -10.469 -24.562 -5.316 1 95.56 9 TRP B CA 1
ATOM 736 C C . TRP B 1 9 ? -11.289 -23.375 -4.844 1 95.56 9 TRP B C 1
ATOM 738 O O . TRP B 1 9 ? -11.07 -22.25 -5.289 1 95.56 9 TRP B O 1
ATOM 748 N N . LYS B 1 10 ? -12.234 -23.688 -3.924 1 97.5 10 LYS B N 1
ATOM 749 C CA . LYS B 1 10 ? -13.086 -22.625 -3.367 1 97.5 10 LYS B CA 1
ATOM 750 C C . LYS B 1 10 ? -12.242 -21.547 -2.697 1 97.5 10 LYS B C 1
ATOM 752 O O . LYS B 1 10 ? -12.508 -20.359 -2.869 1 97.5 10 LYS B O 1
ATOM 757 N N . GLU B 1 11 ? -11.297 -21.859 -1.9 1 96.25 11 GLU B N 1
ATOM 758 C CA . GLU B 1 11 ? -10.406 -20.922 -1.231 1 96.25 11 GLU B CA 1
ATOM 759 C C . GLU B 1 11 ? -9.617 -20.078 -2.242 1 96.25 11 GLU B C 1
ATOM 761 O O . GLU B 1 11 ? -9.422 -18.891 -2.049 1 96.25 11 GLU B O 1
ATOM 766 N N . ARG B 1 12 ? -9.305 -20.719 -3.322 1 96.81 12 ARG B N 1
ATOM 767 C CA . ARG B 1 12 ? -8.547 -20.016 -4.355 1 96.81 12 ARG B CA 1
ATOM 768 C C . ARG B 1 12 ? -9.406 -18.953 -5.035 1 96.81 12 ARG B C 1
ATOM 770 O O . ARG B 1 12 ? -8.938 -17.844 -5.312 1 96.81 12 ARG B O 1
ATOM 777 N N . GLU B 1 13 ? -10.531 -19.406 -5.355 1 96.69 13 GLU B N 1
ATOM 778 C CA . GLU B 1 13 ? -11.453 -18.469 -5.98 1 96.69 13 GLU B CA 1
ATOM 779 C C . GLU B 1 13 ? -11.766 -17.297 -5.055 1 96.69 13 GLU B C 1
ATOM 781 O O . GLU B 1 13 ? -11.836 -16.156 -5.496 1 96.69 13 GLU B O 1
ATOM 786 N N . ASN B 1 14 ? -12.008 -17.562 -3.811 1 97.38 14 ASN B N 1
ATOM 787 C CA . ASN B 1 14 ? -12.25 -16.516 -2.82 1 97.38 14 ASN B CA 1
ATOM 788 C C . ASN B 1 14 ? -11.062 -15.57 -2.699 1 97.38 14 ASN B C 1
ATOM 790 O O . ASN B 1 14 ? -11.242 -14.359 -2.592 1 97.38 14 ASN B O 1
ATOM 794 N N . ASN B 1 15 ? -9.945 -16.156 -2.658 1 95.31 15 ASN B N 1
ATOM 795 C CA . ASN B 1 15 ? -8.734 -15.336 -2.607 1 95.31 15 ASN B CA 1
ATOM 796 C C . ASN B 1 15 ? -8.641 -14.398 -3.805 1 95.31 15 ASN B C 1
ATOM 798 O O . ASN B 1 15 ? -8.273 -13.227 -3.654 1 95.31 15 ASN B O 1
ATOM 802 N N . LYS B 1 16 ? -9 -14.875 -4.938 1 97.06 16 LYS B N 1
ATOM 803 C CA . LYS B 1 16 ? -8.969 -14.062 -6.148 1 97.06 16 LYS B CA 1
ATOM 804 C C . LYS B 1 16 ? -9.945 -12.891 -6.039 1 97.06 16 LYS B C 1
ATOM 806 O O . LYS B 1 16 ? -9.609 -11.758 -6.406 1 97.06 16 LYS B O 1
ATOM 811 N N . ARG B 1 17 ? -11.07 -13.203 -5.57 1 97.44 17 ARG B N 1
ATOM 812 C CA . ARG B 1 17 ? -12.102 -12.18 -5.43 1 97.44 17 ARG B CA 1
ATOM 813 C C . ARG B 1 17 ? -11.672 -11.102 -4.441 1 97.44 17 ARG B C 1
ATOM 815 O O . ARG B 1 17 ? -11.844 -9.906 -4.699 1 97.44 17 ARG B O 1
ATOM 822 N N . ARG B 1 18 ? -11.148 -11.477 -3.34 1 96.12 18 ARG B N 1
ATOM 823 C CA . ARG B 1 18 ? -10.68 -10.539 -2.324 1 96.12 18 ARG B CA 1
ATOM 824 C C . ARG B 1 18 ? -9.578 -9.641 -2.875 1 96.12 18 ARG B C 1
ATOM 826 O O . ARG B 1 18 ? -9.594 -8.43 -2.664 1 96.12 18 ARG B O 1
ATOM 833 N N . GLU B 1 19 ? -8.664 -10.289 -3.57 1 95 19 GLU B N 1
ATOM 834 C CA . GLU B 1 19 ? -7.543 -9.547 -4.137 1 95 19 GLU B CA 1
ATOM 835 C C . GLU B 1 19 ? -8.023 -8.531 -5.176 1 95 19 GLU B C 1
ATOM 837 O O . GLU B 1 19 ? -7.523 -7.41 -5.234 1 95 19 GLU B O 1
ATOM 842 N N . ARG B 1 20 ? -8.953 -8.938 -6.035 1 96.5 20 ARG B N 1
ATOM 843 C CA . ARG B 1 20 ? -9.508 -8.023 -7.023 1 96.5 20 ARG B CA 1
ATOM 844 C C . ARG B 1 20 ? -10.164 -6.824 -6.348 1 96.5 20 ARG B C 1
ATOM 846 O O . ARG B 1 20 ? -10.016 -5.691 -6.809 1 96.5 20 ARG B O 1
ATOM 853 N N . LYS B 1 21 ? -10.922 -7.137 -5.27 1 96.12 21 LYS B N 1
ATOM 854 C CA . LYS B 1 21 ? -11.555 -6.055 -4.52 1 96.12 21 LYS B CA 1
ATOM 855 C C . LYS B 1 21 ? -10.516 -5.113 -3.924 1 96.12 21 LYS B C 1
ATOM 857 O O . LYS B 1 21 ? -10.656 -3.891 -4 1 96.12 21 LYS B O 1
ATOM 862 N N . ARG B 1 22 ? -9.508 -5.617 -3.32 1 95.62 22 ARG B N 1
ATOM 863 C CA . ARG B 1 22 ? -8.453 -4.812 -2.721 1 95.62 22 ARG B CA 1
ATOM 864 C C . ARG B 1 22 ? -7.789 -3.91 -3.76 1 95.62 22 ARG B C 1
ATOM 866 O O . ARG B 1 22 ? -7.551 -2.729 -3.502 1 95.62 22 ARG B O 1
ATOM 873 N N . ARG B 1 23 ? -7.551 -4.512 -4.938 1 94.44 23 ARG B N 1
ATOM 874 C CA . ARG B 1 23 ? -6.914 -3.752 -6.008 1 94.44 23 ARG B CA 1
ATOM 875 C C . ARG B 1 23 ? -7.82 -2.627 -6.496 1 94.44 23 ARG B C 1
ATOM 877 O O . ARG B 1 23 ? -7.344 -1.544 -6.844 1 94.44 23 ARG B O 1
ATOM 884 N N . ALA B 1 24 ? -9.062 -2.91 -6.555 1 94.94 24 ALA B N 1
ATOM 885 C CA . ALA B 1 24 ? -10.016 -1.89 -6.992 1 94.94 24 ALA B CA 1
ATOM 886 C C . ALA B 1 24 ? -10.023 -0.707 -6.027 1 94.94 24 ALA B C 1
ATOM 888 O O . ALA B 1 24 ? -10.07 0.45 -6.453 1 94.94 24 ALA B O 1
ATOM 889 N N . ILE B 1 25 ? -10.039 -0.963 -4.785 1 95.56 25 ILE B N 1
ATOM 890 C CA . ILE B 1 25 ? -10.016 0.082 -3.768 1 95.56 25 ILE B CA 1
ATOM 891 C C . ILE B 1 25 ? -8.727 0.893 -3.887 1 95.56 25 ILE B C 1
ATOM 893 O O . ILE B 1 25 ? -8.766 2.125 -3.893 1 95.56 25 ILE B O 1
ATOM 897 N N . ALA B 1 26 ? -7.621 0.249 -4.016 1 94.69 26 ALA B N 1
ATOM 898 C CA . ALA B 1 26 ? -6.344 0.936 -4.168 1 94.69 26 ALA B CA 1
ATOM 899 C C . ALA B 1 26 ? -6.34 1.825 -5.406 1 94.69 26 ALA B C 1
ATOM 901 O O . ALA B 1 26 ? -5.855 2.959 -5.367 1 94.69 26 ALA B O 1
ATOM 902 N N . ALA B 1 27 ? -6.852 1.271 -6.445 1 93.94 27 ALA B N 1
ATOM 903 C CA . ALA B 1 27 ? -6.879 2.027 -7.695 1 93.94 27 ALA B CA 1
ATOM 904 C C . ALA B 1 27 ? -7.668 3.324 -7.531 1 93.94 27 ALA B C 1
ATOM 906 O O . ALA B 1 27 ? -7.277 4.367 -8.062 1 93.94 27 ALA B O 1
ATOM 907 N N . LYS B 1 28 ? -8.703 3.275 -6.859 1 94.19 28 LYS B N 1
ATOM 908 C CA . LYS B 1 28 ? -9.516 4.469 -6.637 1 94.19 28 LYS B CA 1
ATOM 909 C C . LYS B 1 28 ? -8.797 5.461 -5.73 1 94.19 28 LYS B C 1
ATOM 911 O O . LYS B 1 28 ? -8.875 6.672 -5.945 1 94.19 28 LYS B O 1
ATOM 916 N N . ILE B 1 29 ? -8.172 4.98 -4.707 1 94.94 29 ILE B N 1
ATOM 917 C CA . ILE B 1 29 ? -7.363 5.852 -3.857 1 94.94 29 ILE B CA 1
ATOM 918 C C . ILE B 1 29 ? -6.312 6.566 -4.703 1 94.94 29 ILE B C 1
ATOM 920 O O . ILE B 1 29 ? -6.18 7.789 -4.633 1 94.94 29 ILE B O 1
ATOM 924 N N . TYR B 1 30 ? -5.668 5.824 -5.551 1 93.75 30 TYR B N 1
ATOM 925 C CA . TYR B 1 30 ? -4.613 6.391 -6.387 1 93.75 30 TYR B CA 1
ATOM 926 C C . TYR B 1 30 ? -5.176 7.438 -7.34 1 93.75 30 TYR B C 1
ATOM 928 O O . TYR B 1 30 ? -4.559 8.484 -7.555 1 93.75 30 TYR B O 1
ATOM 936 N N . ALA B 1 31 ? -6.258 7.109 -7.859 1 92.44 31 ALA B N 1
ATOM 937 C CA . ALA B 1 31 ? -6.895 8.039 -8.789 1 92.44 31 ALA B CA 1
ATOM 938 C C . ALA B 1 31 ? -7.246 9.352 -8.102 1 92.44 31 ALA B C 1
ATOM 940 O O . ALA B 1 31 ? -7.027 10.43 -8.664 1 92.44 31 ALA B O 1
ATOM 941 N N . GLY B 1 32 ? -7.789 9.281 -6.926 1 92.88 32 GLY B N 1
ATOM 942 C CA . GLY B 1 32 ? -8.109 10.477 -6.172 1 92.88 32 GLY B CA 1
ATOM 943 C C . GLY B 1 32 ? -6.891 11.312 -5.82 1 92.88 32 GLY B C 1
ATOM 944 O O . GLY B 1 32 ? -6.918 12.539 -5.934 1 92.88 32 GLY B O 1
ATOM 945 N N . LEU B 1 33 ? -5.863 10.625 -5.383 1 92.81 33 LEU B N 1
ATOM 946 C CA . LEU B 1 33 ? -4.621 11.312 -5.035 1 92.81 33 LEU B CA 1
ATOM 947 C C . LEU B 1 33 ? -4.043 12.031 -6.25 1 92.81 33 LEU B C 1
ATOM 949 O O . LEU B 1 33 ? -3.537 13.148 -6.133 1 92.81 33 LEU B O 1
ATOM 953 N N . ARG B 1 34 ? -4.102 11.367 -7.363 1 91.06 34 ARG B N 1
ATOM 954 C CA . ARG B 1 34 ? -3.609 11.977 -8.594 1 91.06 34 ARG B CA 1
ATOM 955 C C . ARG B 1 34 ? -4.465 13.18 -8.984 1 91.06 34 ARG B C 1
ATOM 957 O O . ARG B 1 34 ? -3.934 14.227 -9.359 1 91.06 34 ARG B O 1
ATOM 964 N N . MET B 1 35 ? -5.68 13.023 -8.953 1 90 35 MET B N 1
ATOM 965 C CA . MET B 1 35 ? -6.625 14.016 -9.461 1 90 35 MET B CA 1
ATOM 966 C C . MET B 1 35 ? -6.645 15.25 -8.562 1 90 35 MET B C 1
ATOM 968 O O . MET B 1 35 ? -6.66 16.375 -9.062 1 90 35 MET B O 1
ATOM 972 N N . TYR B 1 36 ? -6.582 15.039 -7.266 1 89.5 36 TYR B N 1
ATOM 973 C CA . TYR B 1 36 ? -6.84 16.141 -6.344 1 89.5 36 TYR B CA 1
ATOM 974 C C . TYR B 1 36 ? -5.566 16.562 -5.621 1 89.5 36 TYR B C 1
ATOM 976 O O . TYR B 1 36 ? -5.512 17.625 -5.012 1 89.5 36 TYR B O 1
ATOM 984 N N . GLY B 1 37 ? -4.473 15.758 -5.605 1 85 37 GLY B N 1
ATOM 985 C CA . GLY B 1 37 ? -3.281 16.047 -4.82 1 85 37 GLY B CA 1
ATOM 986 C C . GLY B 1 37 ? -2.045 16.266 -5.668 1 85 37 GLY B C 1
ATOM 987 O O . GLY B 1 37 ? -0.962 16.531 -5.141 1 85 37 GLY B O 1
ATOM 988 N N . ASN B 1 38 ? -2.209 16.062 -6.988 1 81.44 38 ASN B N 1
ATOM 989 C CA . ASN B 1 38 ? -1.099 16.234 -7.922 1 81.44 38 ASN B CA 1
ATOM 990 C C . ASN B 1 38 ? -0.002 15.195 -7.684 1 81.44 38 ASN B C 1
ATOM 992 O O . ASN B 1 38 ? 1.186 15.523 -7.719 1 81.44 38 ASN B O 1
ATOM 996 N N . TYR B 1 39 ? -0.461 14.094 -7.238 1 85.06 39 TYR B N 1
ATOM 997 C CA . TYR B 1 39 ? 0.489 12.992 -7.141 1 85.06 39 TYR B CA 1
ATOM 998 C C . TYR B 1 39 ? 0.977 12.562 -8.516 1 85.06 39 TYR B C 1
ATOM 1000 O O . TYR B 1 39 ? 0.172 12.266 -9.406 1 85.06 39 TYR B O 1
ATOM 1008 N N . LYS B 1 40 ? 2.266 12.625 -8.688 1 84.44 40 LYS B N 1
ATOM 1009 C CA . LYS B 1 40 ? 2.834 12.148 -9.945 1 84.44 40 LYS B CA 1
ATOM 1010 C C . LYS B 1 40 ? 3.07 10.641 -9.914 1 84.44 40 LYS B C 1
ATOM 1012 O O . LYS B 1 40 ? 4.215 10.188 -9.867 1 84.44 40 LYS B O 1
ATOM 1017 N N . LEU B 1 41 ? 2.023 9.914 -9.828 1 83.38 41 LEU B N 1
ATOM 1018 C CA . LEU B 1 41 ? 2.068 8.461 -9.75 1 83.38 41 LEU B CA 1
ATOM 1019 C C . LEU B 1 41 ? 1.577 7.828 -11.055 1 83.38 41 LEU B C 1
ATOM 1021 O O . LEU B 1 41 ? 0.546 8.234 -11.594 1 83.38 41 LEU B O 1
ATOM 1025 N N . PRO B 1 42 ? 2.426 6.992 -11.492 1 78.5 42 PRO B N 1
ATOM 1026 C CA . PRO B 1 42 ? 1.907 6.309 -12.68 1 78.5 42 PRO B CA 1
ATOM 1027 C C . PRO B 1 42 ? 0.672 5.461 -12.375 1 78.5 42 PRO B C 1
ATOM 1029 O O . PRO B 1 42 ? 0.382 5.18 -11.211 1 78.5 42 PRO B O 1
ATOM 1032 N N . LYS B 1 43 ? -0.082 5.082 -13.43 1 76.31 43 LYS B N 1
ATOM 1033 C CA . LYS B 1 43 ? -1.292 4.281 -13.289 1 76.31 43 LYS B CA 1
ATOM 1034 C C . LYS B 1 43 ? -0.991 2.945 -12.609 1 76.31 43 LYS B C 1
ATOM 1036 O O . LYS B 1 43 ? -1.761 2.484 -11.766 1 76.31 43 LYS B O 1
ATOM 1041 N N . HIS B 1 44 ? 0.099 2.482 -13.062 1 78.44 44 HIS B N 1
ATOM 1042 C CA . HIS B 1 44 ? 0.534 1.234 -12.445 1 78.44 44 HIS B CA 1
ATOM 1043 C C . HIS B 1 44 ? 1.705 1.468 -11.5 1 78.44 44 HIS B C 1
ATOM 1045 O O . HIS B 1 44 ? 2.852 1.167 -11.836 1 78.44 44 HIS B O 1
ATOM 1051 N N . CYS B 1 45 ? 1.378 1.962 -10.477 1 78.56 45 CYS B N 1
ATOM 1052 C CA . CYS B 1 45 ? 2.428 2.338 -9.531 1 78.56 45 CYS B CA 1
ATOM 1053 C C . CYS B 1 45 ? 2.639 1.251 -8.484 1 78.56 45 CYS B C 1
ATOM 1055 O O . CYS B 1 45 ? 1.743 0.442 -8.234 1 78.56 45 CYS B O 1
ATOM 1057 N N . ASP B 1 46 ? 3.883 1.245 -8.031 1 85.62 46 ASP B N 1
ATOM 1058 C CA . ASP B 1 46 ? 4.215 0.435 -6.863 1 85.62 46 ASP B CA 1
ATOM 1059 C C . ASP B 1 46 ? 3.609 1.028 -5.594 1 85.62 46 ASP B C 1
ATOM 1061 O O . ASP B 1 46 ? 3.682 2.24 -5.375 1 85.62 46 ASP B O 1
ATOM 1065 N N . ASN B 1 47 ? 2.947 0.191 -4.898 1 90.44 47 ASN B N 1
ATOM 1066 C CA . ASN B 1 47 ? 2.307 0.615 -3.658 1 90.44 47 ASN B CA 1
ATOM 1067 C C . ASN B 1 47 ? 3.266 1.409 -2.777 1 90.44 47 ASN B C 1
ATOM 1069 O O . ASN B 1 47 ? 2.859 2.367 -2.115 1 90.44 47 ASN B O 1
ATOM 1073 N N . ASN B 1 48 ? 4.523 0.983 -2.756 1 92.38 48 ASN B N 1
ATOM 1074 C CA . ASN B 1 48 ? 5.504 1.631 -1.892 1 92.38 48 ASN B CA 1
ATOM 1075 C C . ASN B 1 48 ? 5.723 3.09 -2.285 1 92.38 48 ASN B C 1
ATOM 1077 O O . ASN B 1 48 ? 5.988 3.936 -1.428 1 92.38 48 ASN B O 1
ATOM 1081 N N . GLU B 1 49 ? 5.637 3.344 -3.535 1 91.88 49 GLU B N 1
ATOM 1082 C CA . GLU B 1 49 ? 5.758 4.727 -3.984 1 91.88 49 GLU B CA 1
ATOM 1083 C C . GLU B 1 49 ? 4.633 5.59 -3.424 1 91.88 49 GLU B C 1
ATOM 1085 O O . GLU B 1 49 ? 4.867 6.73 -3.01 1 91.88 49 GLU B O 1
ATOM 1090 N N . VAL B 1 50 ? 3.49 5.121 -3.379 1 93.06 50 VAL B N 1
ATOM 1091 C CA . VAL B 1 50 ? 2.33 5.836 -2.859 1 93.06 50 VAL B CA 1
ATOM 1092 C C . VAL B 1 50 ? 2.447 5.984 -1.345 1 93.06 50 VAL B C 1
ATOM 1094 O O . VAL B 1 50 ? 2.201 7.062 -0.799 1 93.06 50 VAL B O 1
ATOM 1097 N N . LEU B 1 51 ? 2.855 4.914 -0.753 1 94.19 51 LEU B N 1
ATOM 1098 C CA . LEU B 1 51 ? 3.062 4.945 0.69 1 94.19 51 LEU B CA 1
ATOM 1099 C C . LEU B 1 51 ? 4.086 6.008 1.068 1 94.19 51 LEU B C 1
ATOM 1101 O O . LEU B 1 51 ? 3.867 6.789 2 1 94.19 51 LEU B O 1
ATOM 1105 N N . LYS B 1 52 ? 5.137 6.035 0.358 1 93.69 52 LYS B N 1
ATOM 1106 C CA . LYS B 1 52 ? 6.191 7.012 0.628 1 93.69 52 LYS B CA 1
ATOM 1107 C C . LYS B 1 52 ? 5.688 8.438 0.424 1 93.69 52 LYS B C 1
ATOM 1109 O O . LYS B 1 52 ? 5.969 9.32 1.234 1 93.69 52 LYS B O 1
ATOM 1114 N N . ALA B 1 53 ? 4.98 8.656 -0.605 1 93.12 53 ALA B N 1
ATOM 1115 C CA . ALA B 1 53 ? 4.453 9.992 -0.896 1 93.12 53 ALA B CA 1
ATOM 1116 C C . ALA B 1 53 ? 3.467 10.438 0.18 1 93.12 53 ALA B C 1
ATOM 1118 O O . ALA B 1 53 ? 3.51 11.578 0.635 1 93.12 53 ALA B O 1
ATOM 1119 N N . LEU B 1 54 ? 2.629 9.547 0.536 1 93.69 54 LEU B N 1
ATOM 1120 C CA . LEU B 1 54 ? 1.641 9.859 1.562 1 93.69 54 LEU B CA 1
ATOM 1121 C C . LEU B 1 54 ? 2.314 10.102 2.91 1 93.69 54 LEU B C 1
ATOM 1123 O O . LEU B 1 54 ? 1.916 11 3.656 1 93.69 54 LEU B O 1
ATOM 1127 N N . CYS B 1 55 ? 3.273 9.234 3.229 1 94.12 55 CYS B N 1
ATOM 1128 C CA . CYS B 1 55 ? 4.035 9.445 4.453 1 94.12 55 CYS B CA 1
ATOM 1129 C C . CYS B 1 55 ? 4.652 10.836 4.488 1 94.12 55 CYS B C 1
ATOM 1131 O O . CYS B 1 55 ? 4.535 11.547 5.484 1 94.12 55 CYS B O 1
ATOM 1133 N N . ARG B 1 56 ? 5.242 11.234 3.463 1 92.56 56 ARG B N 1
ATOM 1134 C CA . ARG B 1 56 ? 5.871 12.555 3.393 1 92.56 56 ARG B CA 1
ATOM 1135 C C . ARG B 1 56 ? 4.848 13.656 3.611 1 92.56 56 ARG B C 1
ATOM 1137 O O . ARG B 1 56 ? 5.094 14.602 4.367 1 92.56 56 ARG B O 1
ATOM 1144 N N . GLU B 1 57 ? 3.777 13.508 2.947 1 92 57 GLU B N 1
ATOM 1145 C CA . GLU B 1 57 ? 2.734 14.516 3.1 1 92 57 GLU B CA 1
ATOM 1146 C C . GLU B 1 57 ? 2.229 14.57 4.539 1 92 57 GLU B C 1
ATOM 1148 O O . GLU B 1 57 ? 1.854 15.641 5.027 1 92 57 GLU B O 1
ATOM 1153 N N . ALA B 1 58 ? 2.229 13.469 5.137 1 92.69 58 ALA B N 1
ATOM 1154 C CA . ALA B 1 58 ? 1.717 13.398 6.504 1 92.69 58 ALA B CA 1
ATOM 1155 C C . ALA B 1 58 ? 2.789 13.797 7.512 1 92.69 58 ALA B C 1
ATOM 1157 O O . ALA B 1 58 ? 2.557 13.758 8.719 1 92.69 58 ALA B O 1
ATOM 1158 N N . GLY B 1 59 ? 3.996 14.086 7.047 1 92.19 59 GLY B N 1
ATOM 1159 C CA . GLY B 1 59 ? 5.035 14.602 7.926 1 92.19 59 GLY B CA 1
ATOM 1160 C C . GLY B 1 59 ? 6.008 13.539 8.391 1 92.19 59 GLY B C 1
ATOM 1161 O O . GLY B 1 59 ? 6.738 13.742 9.359 1 92.19 59 GLY B O 1
ATOM 1162 N N . TRP B 1 60 ? 5.984 12.398 7.727 1 94.94 60 TRP B N 1
ATOM 1163 C CA . TRP B 1 60 ? 6.926 11.32 8.031 1 94.94 60 TRP B CA 1
ATOM 1164 C C . TRP B 1 60 ? 8.164 11.414 7.141 1 94.94 60 TRP B C 1
ATOM 1166 O O . TRP B 1 60 ? 8.109 12 6.055 1 94.94 60 TRP B O 1
ATOM 1176 N N . ILE B 1 61 ? 9.281 10.859 7.664 1 95 61 ILE B N 1
ATOM 1177 C CA . ILE B 1 61 ? 10.461 10.609 6.84 1 95 61 ILE B CA 1
ATOM 1178 C C . ILE B 1 61 ? 10.555 9.125 6.508 1 95 61 ILE B C 1
ATOM 1180 O O . ILE B 1 61 ? 10.453 8.273 7.398 1 95 61 ILE B O 1
ATOM 1184 N N . VAL B 1 62 ? 10.633 8.836 5.254 1 96 62 VAL B N 1
ATOM 1185 C CA . VAL B 1 62 ? 10.82 7.457 4.816 1 96 62 VAL B CA 1
ATOM 1186 C C . VAL B 1 62 ? 12.133 7.328 4.051 1 96 62 VAL B C 1
ATOM 1188 O O . VAL B 1 62 ? 12.297 7.93 2.984 1 96 62 VAL B O 1
ATOM 1191 N N . GLU B 1 63 ? 13 6.539 4.637 1 96.38 63 GLU B N 1
ATOM 1192 C CA . GLU B 1 63 ? 14.281 6.293 3.973 1 96.38 63 GLU B CA 1
ATOM 1193 C C . GLU B 1 63 ? 14.109 5.336 2.795 1 96.38 63 GLU B C 1
ATOM 1195 O O . GLU B 1 63 ? 13.062 4.715 2.639 1 96.38 63 GLU B O 1
ATOM 1200 N N . GLU B 1 64 ? 15.18 5.117 1.979 1 94.5 64 GLU B N 1
ATOM 1201 C CA . GLU B 1 64 ? 15.117 4.277 0.788 1 94.5 64 GLU B CA 1
ATOM 1202 C C . GLU B 1 64 ? 14.82 2.824 1.151 1 94.5 64 GLU B C 1
ATOM 1204 O O . GLU B 1 64 ? 14.148 2.115 0.398 1 94.5 64 GLU B O 1
ATOM 1209 N N . ASP B 1 65 ? 15.211 2.475 2.352 1 95.38 65 ASP B N 1
ATOM 1210 C CA . ASP B 1 65 ? 15.047 1.077 2.738 1 95.38 65 ASP B CA 1
ATOM 1211 C C . ASP B 1 65 ? 13.719 0.859 3.453 1 95.38 65 ASP B C 1
ATOM 1213 O O . ASP B 1 65 ? 13.414 -0.254 3.891 1 95.38 65 ASP B O 1
ATOM 1217 N N . GLY B 1 66 ? 12.977 1.941 3.611 1 96.56 66 GLY B N 1
ATOM 1218 C CA . GLY B 1 66 ? 11.664 1.809 4.219 1 96.56 66 GLY B CA 1
ATOM 1219 C C . GLY B 1 66 ? 11.625 2.256 5.668 1 96.56 66 GLY B C 1
ATOM 1220 O O . GLY B 1 66 ? 10.555 2.373 6.266 1 96.56 66 GLY B O 1
ATOM 1221 N N . THR B 1 67 ? 12.844 2.432 6.316 1 96.5 67 THR B N 1
ATOM 1222 C CA . THR B 1 67 ? 12.859 2.945 7.684 1 96.5 67 THR B CA 1
ATOM 1223 C C . THR B 1 67 ? 12.047 4.234 7.785 1 96.5 67 THR B C 1
ATOM 1225 O O . THR B 1 67 ? 12.242 5.16 6.996 1 96.5 67 THR B O 1
ATOM 1228 N N . THR B 1 68 ? 11.133 4.258 8.641 1 95.5 68 THR B N 1
ATOM 1229 C CA . THR B 1 68 ? 10.164 5.344 8.734 1 95.5 68 THR B CA 1
ATOM 1230 C C . THR B 1 68 ? 10.125 5.91 10.148 1 95.5 68 THR B C 1
ATOM 1232 O O . THR B 1 68 ? 10.047 5.16 11.125 1 95.5 68 THR B O 1
ATOM 1235 N N . TYR B 1 69 ? 10.336 7.258 10.289 1 94.06 69 TYR B N 1
ATOM 1236 C CA . TYR B 1 69 ? 10.281 7.922 11.586 1 94.06 69 TYR B CA 1
ATOM 1237 C C . TYR B 1 69 ? 9.797 9.359 11.438 1 94.06 69 TYR B C 1
ATOM 1239 O O . TYR B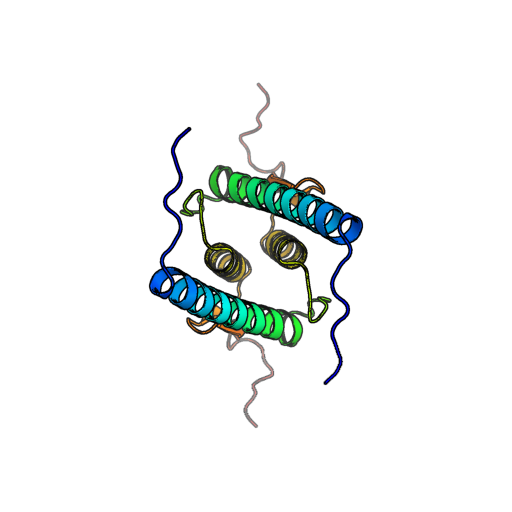 1 69 ? 9.633 9.859 10.32 1 94.06 69 TYR B O 1
ATOM 1247 N N . ARG B 1 70 ? 9.359 10 12.617 1 89.5 70 ARG B N 1
ATOM 1248 C CA . ARG B 1 70 ? 8.875 11.383 12.602 1 89.5 70 ARG B CA 1
ATOM 1249 C C . ARG B 1 70 ? 10.039 12.367 12.562 1 89.5 70 ARG B C 1
ATOM 1251 O O . ARG B 1 70 ? 11.094 12.117 13.156 1 89.5 70 ARG B O 1
ATOM 1258 N N . LYS B 1 71 ? 9.867 13.414 11.836 1 72.69 71 LYS B N 1
ATOM 1259 C CA . LYS B 1 71 ? 10.875 14.469 11.859 1 72.69 71 LYS B CA 1
ATOM 1260 C C . LYS B 1 71 ? 11.047 15.031 13.266 1 72.69 71 LYS B C 1
ATOM 1262 O O . LYS B 1 71 ? 10.078 15.445 13.898 1 72.69 71 LYS B O 1
ATOM 1267 N N . VAL B 1 72 ? 11.82 14.602 14.156 1 61.31 72 VAL B N 1
ATOM 1268 C CA . VAL B 1 72 ? 12.094 15.227 15.445 1 61.31 72 VAL B CA 1
ATOM 1269 C C . VAL B 1 72 ? 12.352 16.719 15.258 1 61.31 72 VAL B C 1
ATOM 1271 O O . VAL B 1 72 ? 13.234 17.109 14.492 1 61.31 72 VAL B O 1
ATOM 1274 N N . THR B 1 73 ? 11.477 17.469 15.055 1 53.31 73 THR B N 1
ATOM 1275 C CA . THR B 1 73 ? 11.82 18.891 15.172 1 53.31 73 THR B CA 1
ATOM 1276 C C . THR B 1 73 ? 12.422 19.203 16.531 1 53.31 73 THR B C 1
ATOM 1278 O O . THR B 1 73 ? 11.992 18.641 17.547 1 53.31 73 THR B O 1
ATOM 1281 N N . ALA B 1 74 ? 13.805 19.562 16.703 1 49.88 74 ALA B N 1
ATOM 1282 C CA . ALA B 1 74 ? 14.555 20.062 17.844 1 49.88 74 ALA B CA 1
ATOM 1283 C C . ALA B 1 74 ? 13.641 20.781 18.828 1 49.88 74 ALA B C 1
ATOM 1285 O O . ALA B 1 74 ? 14.008 21 19.984 1 49.88 74 ALA B O 1
ATOM 1286 N N . ASP B 1 75 ? 12.734 21.484 18.422 1 45.38 75 ASP B N 1
ATOM 1287 C CA . ASP B 1 75 ? 12.164 22.328 19.484 1 45.38 75 ASP B CA 1
ATOM 1288 C C . ASP B 1 75 ? 11.406 21.469 20.5 1 45.38 75 ASP B C 1
ATOM 1290 O O . ASP B 1 75 ? 10.625 22 21.297 1 45.38 75 ASP B O 1
ATOM 1294 N N . SER B 1 76 ? 11.273 20.234 20.266 1 46.03 76 SER B N 1
ATOM 1295 C CA . SER B 1 76 ? 10.641 19.641 21.453 1 46.03 76 SER B CA 1
ATOM 1296 C C . SER B 1 76 ? 11.578 19.688 22.656 1 46.03 76 SER B C 1
ATOM 1298 O O . SER B 1 76 ? 12.773 19.422 22.531 1 46.03 76 SER B O 1
ATOM 1300 N N . PRO B 1 77 ? 11.234 20.375 23.797 1 43.84 77 PRO B N 1
ATOM 1301 C CA . PRO B 1 77 ? 12.078 20.625 24.969 1 43.84 77 PRO B CA 1
ATOM 1302 C C . PRO B 1 77 ? 12.922 19.406 25.359 1 43.84 77 PRO B C 1
ATOM 1304 O O . PRO B 1 77 ? 13.977 19.562 25.969 1 43.84 77 PRO B O 1
ATOM 1307 N N . GLU B 1 78 ? 12.391 18.188 25.25 1 41.53 78 GLU B N 1
ATOM 1308 C CA . GLU B 1 78 ? 13 17.234 26.172 1 41.53 78 GLU B CA 1
ATOM 1309 C C . GLU B 1 78 ? 14.359 16.766 25.656 1 41.53 78 GLU B C 1
ATOM 1311 O O . GLU B 1 78 ? 14.984 15.883 26.25 1 41.53 78 GLU B O 1
ATOM 1316 N N . PHE B 1 79 ? 14.734 17 24.406 1 38.97 79 PHE B N 1
ATOM 1317 C CA . PHE B 1 79 ? 16.078 16.484 24.234 1 38.97 79 PHE B CA 1
ATOM 1318 C C . PHE B 1 79 ? 17.094 17.328 24.984 1 38.97 79 PHE B C 1
ATOM 1320 O O . PHE B 1 79 ? 17.625 18.297 24.453 1 38.97 79 PHE B O 1
ATOM 1327 N N . SER B 1 80 ? 16.672 17.844 26.094 1 35.47 80 SER B N 1
ATOM 1328 C CA . SER B 1 80 ? 17.75 18.297 26.953 1 35.47 80 SER B CA 1
ATOM 1329 C C . SER B 1 80 ? 18.797 17.203 27.141 1 35.47 80 SER B C 1
ATOM 1331 O O . SER B 1 80 ? 18.469 16.109 27.594 1 35.47 80 SER B O 1
ATOM 1333 N N . LEU B 1 81 ? 19.719 17.016 26.172 1 32.91 81 LEU B N 1
ATOM 1334 C CA . LEU B 1 81 ? 20.938 16.328 26.578 1 32.91 81 LEU B CA 1
ATOM 1335 C C . LEU B 1 81 ? 21.328 16.688 28 1 32.91 81 LEU B C 1
ATOM 1337 O O . LEU B 1 81 ? 21.422 17.875 28.344 1 32.91 81 LEU B O 1
ATOM 1341 N N . ASN B 1 82 ? 21.016 15.773 28.906 1 28.03 82 ASN B N 1
ATOM 1342 C CA . ASN B 1 82 ? 21.844 15.867 30.109 1 28.03 82 ASN B CA 1
ATOM 1343 C C . ASN B 1 82 ? 23.328 15.805 29.781 1 28.03 82 ASN B C 1
ATOM 1345 O O . ASN B 1 82 ? 23.734 15.031 28.906 1 28.03 82 ASN B O 1
#

Organism: Thlaspi arvense (NCBI:txid13288)

Secondary structure (DSSP, 8-state):
-----PPPHHHHHHHHHHHHHHHHHHHHHHHHHHHHH-----TT--HHHHHHHHHHHTTEEE-TT--EEE---TTSTT----/-----PPPHHHHHHHHHHHHHHHHHHHHHHHHHHHHH-----TT--HHHHHHHHHHHTTEEE-TT--EEE---TTSTT----

pLDDT: mean 83.5, std 19.0, range [28.03, 97.5]